Protein AF-A0A926A091-F1 (afdb_monomer)

Foldseek 3Di:
DDPQLVVQLPDDFPDDDDSVLSSVLSVQVVCVVVVHDDADEDPPVVSVVRCVVVVGHHDDD

Nearest PDB structures (fold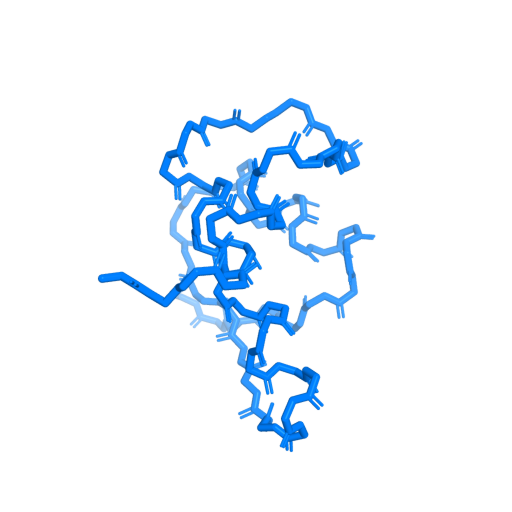seek):
  3ixq-assembly1_D  TM=6.462E-01  e=1.055E+00  Methanocaldococcus jannaschii
  3l7o-assembly1_B  TM=6.249E-01  e=2.415E+00  Streptococcus mutans UA159
  6wrq-assembly1_A-2  TM=3.207E-01  e=2.415E+00  Methanocaldococcus jannaschii DSM 2661

Structure (mmCIF, N/CA/C/O backbone):
data_AF-A0A926A091-F1
#
_entry.id   AF-A0A926A091-F1
#
loop_
_atom_site.group_PDB
_atom_site.id
_atom_site.type_symbol
_atom_site.label_atom_id
_atom_site.label_alt_id
_atom_site.label_comp_id
_atom_site.label_asym_id
_atom_site.label_entity_id
_atom_site.label_seq_id
_atom_site.pdbx_PDB_ins_code
_atom_site.Cartn_x
_atom_site.Cartn_y
_atom_site.Cartn_z
_atom_site.occupancy
_atom_site.B_iso_or_equiv
_atom_site.auth_seq_id
_atom_site.auth_comp_id
_atom_site.auth_asym_id
_atom_site.auth_atom_id
_atom_site.pdbx_PDB_model_num
ATOM 1 N N . MET A 1 1 ? 17.044 -1.254 6.877 1.00 60.62 1 MET A N 1
ATOM 2 C CA . MET A 1 1 ? 15.818 -1.732 6.196 1.00 60.62 1 MET A CA 1
ATOM 3 C C . MET A 1 1 ? 15.717 -3.238 6.372 1.00 60.62 1 MET A C 1
ATOM 5 O O . MET A 1 1 ? 16.753 -3.891 6.343 1.00 60.62 1 MET A O 1
ATOM 9 N N . ALA A 1 2 ? 14.517 -3.779 6.600 1.00 75.88 2 ALA A N 1
ATOM 10 C CA . ALA A 1 2 ? 14.318 -5.220 6.767 1.00 75.88 2 ALA A CA 1
ATOM 11 C C . ALA A 1 2 ? 14.399 -5.929 5.396 1.00 75.88 2 ALA A C 1
ATOM 13 O O . ALA A 1 2 ? 13.660 -5.531 4.492 1.00 75.88 2 ALA A O 1
ATOM 14 N N . PRO A 1 3 ? 15.244 -6.965 5.215 1.00 88.19 3 PRO A N 1
ATOM 15 C CA . PRO A 1 3 ? 15.380 -7.670 3.935 1.00 88.19 3 PRO A CA 1
ATOM 16 C C . PRO A 1 3 ? 14.059 -8.151 3.297 1.00 88.19 3 PRO A C 1
ATOM 18 O O . PRO A 1 3 ? 13.920 -7.989 2.085 1.00 88.19 3 PRO A O 1
ATOM 21 N N . PRO A 1 4 ? 13.056 -8.648 4.057 1.00 92.25 4 PRO A N 1
ATOM 22 C CA . PRO A 1 4 ? 11.782 -9.088 3.478 1.00 92.25 4 PRO A CA 1
ATOM 23 C C . PRO A 1 4 ? 10.986 -7.973 2.791 1.00 92.25 4 PRO A C 1
ATOM 25 O O . PRO A 1 4 ? 10.339 -8.216 1.779 1.00 92.25 4 PRO A O 1
ATOM 28 N N . VAL A 1 5 ? 11.059 -6.742 3.309 1.00 95.25 5 VAL A N 1
ATOM 29 C CA . VAL A 1 5 ? 10.364 -5.589 2.716 1.00 95.25 5 VAL A CA 1
ATOM 30 C C . VAL A 1 5 ? 10.969 -5.252 1.361 1.00 95.25 5 VAL A C 1
ATOM 32 O O . VAL A 1 5 ? 10.242 -5.037 0.397 1.00 95.25 5 VAL A O 1
ATOM 35 N N . LEU A 1 6 ? 12.303 -5.228 1.274 1.00 94.94 6 LEU A N 1
ATOM 36 C CA . LEU A 1 6 ? 12.977 -4.912 0.019 1.00 94.94 6 LEU A CA 1
ATOM 37 C C . LEU A 1 6 ? 12.740 -6.001 -1.028 1.00 94.94 6 LEU A C 1
ATOM 39 O O . LEU A 1 6 ? 12.481 -5.669 -2.177 1.00 94.94 6 LEU A O 1
ATOM 43 N N . ALA A 1 7 ? 12.778 -7.276 -0.626 1.00 95.50 7 ALA A N 1
ATOM 44 C CA . ALA A 1 7 ? 12.438 -8.383 -1.514 1.00 95.50 7 ALA A CA 1
ATOM 45 C C . ALA A 1 7 ? 11.020 -8.216 -2.080 1.00 95.50 7 ALA A C 1
ATOM 47 O O . ALA A 1 7 ? 10.847 -8.203 -3.294 1.00 95.50 7 ALA A O 1
ATOM 48 N N . ARG A 1 8 ? 10.031 -7.962 -1.213 1.00 96.06 8 ARG A N 1
ATOM 49 C CA . ARG A 1 8 ? 8.642 -7.763 -1.636 1.00 96.06 8 ARG A CA 1
ATOM 50 C C . ARG A 1 8 ? 8.450 -6.531 -2.525 1.00 96.06 8 ARG A C 1
ATOM 52 O O . ARG A 1 8 ? 7.615 -6.555 -3.423 1.00 96.06 8 ARG A O 1
ATOM 59 N N . ALA A 1 9 ? 9.206 -5.458 -2.307 1.00 97.06 9 ALA A N 1
ATOM 60 C CA . ALA A 1 9 ? 9.115 -4.241 -3.116 1.00 97.06 9 ALA A CA 1
ATOM 61 C C . ALA A 1 9 ? 9.595 -4.423 -4.568 1.00 97.06 9 ALA A C 1
ATOM 63 O O . ALA A 1 9 ? 9.300 -3.573 -5.407 1.00 97.06 9 ALA A O 1
ATOM 64 N N . LEU A 1 10 ? 10.333 -5.499 -4.863 1.00 95.56 10 LEU A N 1
ATOM 65 C CA . LEU A 1 10 ? 10.759 -5.851 -6.220 1.00 95.56 10 LEU A CA 1
ATOM 66 C C . LEU A 1 10 ? 9.707 -6.674 -6.977 1.00 95.56 10 LEU A C 1
ATOM 68 O O . LEU A 1 10 ? 9.781 -6.765 -8.203 1.00 95.56 10 LEU A O 1
ATOM 72 N N . ASP A 1 11 ? 8.735 -7.254 -6.270 1.00 95.81 11 ASP A N 1
ATOM 73 C CA . ASP A 1 11 ? 7.659 -8.021 -6.889 1.00 95.81 11 ASP A CA 1
ATOM 74 C C . ASP A 1 11 ? 6.624 -7.100 -7.563 1.00 95.81 11 ASP A C 1
ATOM 76 O O . ASP A 1 11 ? 6.431 -5.953 -7.142 1.00 95.81 11 ASP A O 1
ATOM 80 N N . PRO A 1 12 ? 5.900 -7.587 -8.589 1.00 96.25 12 PRO A N 1
ATOM 81 C CA . PRO A 1 12 ? 4.862 -6.808 -9.253 1.00 96.25 12 PRO A CA 1
ATOM 82 C C . PRO A 1 12 ? 3.761 -6.312 -8.304 1.00 96.25 12 PRO A C 1
ATOM 84 O O . PRO A 1 12 ? 3.312 -7.017 -7.398 1.00 96.25 12 PRO A O 1
ATOM 87 N N . PHE A 1 13 ? 3.269 -5.102 -8.573 1.00 97.56 13 PHE A N 1
ATOM 88 C CA . PHE A 1 13 ? 2.104 -4.513 -7.912 1.00 97.56 13 PHE A CA 1
ATOM 89 C C . PHE A 1 13 ? 0.891 -4.493 -8.859 1.00 97.56 13 PHE A C 1
ATOM 91 O O . PHE A 1 13 ? 1.071 -4.508 -10.079 1.00 97.56 13 PHE A O 1
ATOM 98 N N . PRO A 1 14 ? -0.350 -4.403 -8.336 1.00 97.31 14 PRO A N 1
ATOM 99 C CA . PRO A 1 14 ? -1.569 -4.338 -9.156 1.00 97.31 14 PRO A CA 1
ATOM 100 C C . PRO A 1 14 ? -1.642 -3.165 -10.151 1.00 97.31 14 PRO A C 1
ATOM 102 O O . PRO A 1 14 ? -2.501 -3.156 -11.033 1.00 97.31 14 PRO A O 1
ATOM 105 N N . ALA A 1 15 ? -0.789 -2.154 -9.987 1.00 96.31 15 ALA A N 1
ATOM 106 C CA . ALA A 1 15 ? -0.548 -1.088 -10.951 1.00 96.31 15 ALA A CA 1
ATOM 107 C C . ALA A 1 15 ? 0.905 -0.588 -10.809 1.00 96.31 15 ALA A C 1
ATOM 109 O O . ALA A 1 15 ? 1.532 -0.853 -9.779 1.00 96.31 15 ALA A O 1
ATOM 110 N N . PRO A 1 16 ? 1.453 0.140 -11.801 1.00 94.56 16 PRO A N 1
ATOM 111 C CA . PRO A 1 16 ? 2.770 0.755 -11.681 1.00 94.56 16 PRO A CA 1
ATOM 112 C C . PRO A 1 16 ? 2.835 1.712 -10.486 1.00 94.56 16 PRO A C 1
ATOM 114 O O . PRO A 1 16 ? 1.990 2.595 -10.344 1.00 94.56 16 PRO A O 1
ATOM 117 N N . VAL A 1 17 ? 3.864 1.554 -9.657 1.00 95.88 17 VAL A N 1
ATOM 118 C CA . VAL A 1 17 ? 4.107 2.368 -8.460 1.00 95.88 17 VAL A CA 1
ATOM 119 C C . VAL A 1 17 ? 5.500 2.983 -8.503 1.00 95.88 17 VAL A C 1
ATOM 121 O O . VAL A 1 17 ? 6.400 2.465 -9.166 1.00 95.88 17 VAL A O 1
ATOM 124 N N . ARG A 1 18 ? 5.699 4.101 -7.798 1.00 95.75 18 ARG A N 1
ATOM 125 C CA . ARG A 1 18 ? 7.038 4.681 -7.631 1.00 95.75 18 ARG A CA 1
ATOM 126 C C . ARG A 1 18 ? 7.821 3.869 -6.604 1.00 95.75 18 ARG A C 1
ATOM 128 O O . ARG A 1 18 ? 7.242 3.186 -5.765 1.00 95.75 18 ARG A O 1
ATOM 135 N N . THR A 1 19 ? 9.146 4.000 -6.614 1.00 95.12 19 THR A N 1
ATOM 136 C CA . THR A 1 19 ? 10.029 3.260 -5.697 1.00 95.12 19 THR A CA 1
ATOM 137 C C . THR A 1 19 ? 9.633 3.436 -4.231 1.00 95.12 19 THR A C 1
ATOM 139 O O . THR A 1 19 ? 9.600 2.467 -3.482 1.00 95.12 19 THR A O 1
ATOM 142 N N . LEU A 1 20 ? 9.296 4.660 -3.813 1.00 95.44 20 LEU A N 1
ATOM 143 C CA . LEU A 1 20 ? 8.910 4.925 -2.428 1.00 95.44 20 LEU A CA 1
ATOM 144 C C . LEU A 1 20 ? 7.549 4.304 -2.074 1.00 95.44 20 LEU A C 1
ATOM 146 O O . LEU A 1 20 ? 7.398 3.763 -0.981 1.00 95.44 20 LEU A O 1
ATOM 150 N N . ASP A 1 21 ? 6.585 4.330 -2.993 1.00 96.50 21 ASP A N 1
ATOM 151 C CA . ASP A 1 21 ? 5.275 3.695 -2.808 1.00 96.50 21 ASP A CA 1
ATOM 152 C C . ASP A 1 21 ? 5.444 2.180 -2.637 1.00 96.50 21 ASP A C 1
ATOM 154 O O . ASP A 1 21 ? 4.875 1.598 -1.717 1.00 96.50 21 ASP A O 1
ATOM 158 N N . ALA A 1 22 ? 6.297 1.555 -3.460 1.00 97.38 22 ALA A N 1
ATOM 159 C CA . ALA A 1 22 ? 6.613 0.130 -3.368 1.00 97.38 22 ALA A CA 1
ATOM 160 C C . ALA A 1 22 ? 7.163 -0.248 -1.984 1.00 97.38 22 ALA A C 1
ATOM 162 O O . ALA A 1 22 ? 6.723 -1.234 -1.395 1.00 97.38 22 ALA A O 1
ATOM 163 N N . ILE A 1 23 ? 8.075 0.560 -1.428 1.00 97.31 23 ILE A N 1
ATOM 164 C CA . ILE A 1 23 ? 8.631 0.333 -0.085 1.00 97.31 23 ILE A CA 1
ATOM 165 C C . ILE A 1 23 ? 7.556 0.456 0.998 1.00 97.31 23 ILE A C 1
ATOM 167 O O . ILE A 1 23 ? 7.512 -0.373 1.911 1.00 97.31 23 ILE A O 1
ATOM 171 N N . HIS A 1 24 ? 6.675 1.452 0.916 1.00 97.19 24 HIS A N 1
ATOM 172 C CA . HIS A 1 24 ? 5.608 1.612 1.903 1.00 97.19 24 HIS A CA 1
ATOM 173 C C . HIS A 1 24 ? 4.568 0.488 1.817 1.00 97.19 24 HIS A C 1
ATOM 175 O O . HIS A 1 24 ? 4.228 -0.099 2.842 1.00 97.19 24 HIS A O 1
ATOM 181 N N . LEU A 1 25 ? 4.106 0.138 0.614 1.00 97.62 25 LEU A N 1
ATOM 182 C CA . LEU A 1 25 ? 3.150 -0.952 0.403 1.00 97.62 25 LEU A CA 1
ATOM 183 C C . LEU A 1 25 ? 3.727 -2.296 0.874 1.00 97.62 25 LEU A C 1
ATOM 185 O O . LEU A 1 25 ? 3.061 -3.027 1.606 1.00 97.62 25 LEU A O 1
ATOM 189 N N . ALA A 1 26 ? 4.991 -2.584 0.545 1.00 97.75 26 ALA A N 1
ATOM 190 C CA . ALA A 1 26 ? 5.684 -3.783 1.013 1.00 97.75 26 ALA A CA 1
ATOM 191 C C . ALA A 1 26 ? 5.866 -3.803 2.542 1.00 97.75 26 ALA A C 1
ATOM 193 O O . ALA A 1 26 ? 5.781 -4.861 3.166 1.00 97.75 26 ALA A O 1
ATOM 194 N N . SER A 1 27 ? 6.083 -2.642 3.167 1.00 97.19 27 SER A N 1
ATOM 195 C CA . SER A 1 27 ? 6.175 -2.527 4.629 1.00 97.19 27 SER A CA 1
ATOM 196 C C . SER A 1 27 ? 4.838 -2.826 5.307 1.00 97.19 27 SER A C 1
ATOM 198 O O . SER A 1 27 ? 4.805 -3.559 6.295 1.00 97.19 27 SER A O 1
ATOM 200 N N . VAL A 1 28 ? 3.731 -2.307 4.765 1.00 97.25 28 VAL A N 1
ATOM 201 C CA . VAL A 1 28 ? 2.383 -2.614 5.265 1.00 97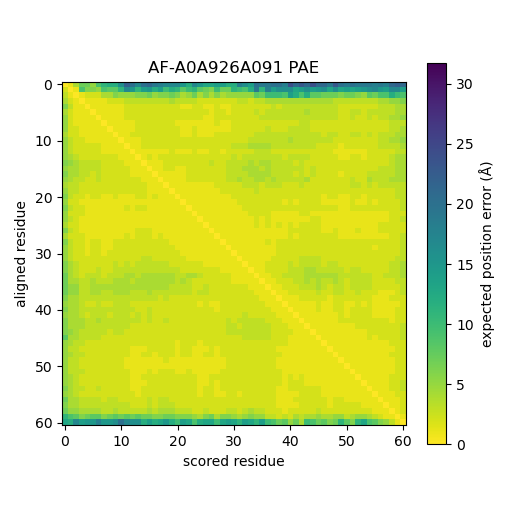.25 28 VAL A CA 1
ATOM 202 C C . VAL A 1 28 ? 2.091 -4.108 5.139 1.00 97.25 28 VAL A C 1
ATOM 204 O O . VAL A 1 28 ? 1.619 -4.729 6.089 1.00 97.25 28 VAL A O 1
ATOM 207 N N . GLU A 1 29 ? 2.426 -4.717 4.003 1.00 95.50 29 GLU A N 1
ATOM 208 C CA . GLU A 1 29 ? 2.248 -6.155 3.791 1.00 95.50 29 GLU A CA 1
ATOM 209 C C . GLU A 1 29 ? 3.084 -6.995 4.770 1.00 95.50 29 GLU A C 1
ATOM 211 O O . GLU A 1 29 ? 2.577 -7.949 5.359 1.00 95.50 29 GLU A O 1
ATOM 216 N N . PHE A 1 30 ? 4.329 -6.592 5.035 1.00 95.75 30 PHE A N 1
ATOM 217 C CA . PHE A 1 30 ? 5.186 -7.228 6.038 1.00 95.75 30 PHE A CA 1
ATOM 218 C C . PHE A 1 30 ? 4.617 -7.146 7.463 1.00 95.75 30 PHE A C 1
ATOM 220 O O . PHE A 1 30 ? 4.772 -8.080 8.247 1.00 95.75 30 PHE A O 1
ATOM 227 N N . LEU A 1 31 ? 3.938 -6.055 7.820 1.00 95.94 31 LEU A N 1
ATOM 228 C CA . LEU A 1 31 ? 3.258 -5.943 9.114 1.00 95.94 31 LEU A CA 1
ATOM 229 C C . LEU A 1 31 ? 1.993 -6.814 9.166 1.00 95.94 31 LEU A C 1
ATOM 231 O O . LEU A 1 31 ? 1.737 -7.475 10.176 1.00 95.94 31 LEU A O 1
ATOM 235 N N . ARG A 1 32 ? 1.245 -6.906 8.060 1.00 94.81 32 ARG A N 1
ATOM 236 C CA . ARG A 1 32 ? 0.076 -7.795 7.952 1.00 94.81 32 ARG A CA 1
ATOM 237 C C . ARG A 1 32 ? 0.454 -9.269 8.083 1.00 94.81 32 ARG A C 1
ATOM 239 O O . ARG A 1 32 ? -0.272 -10.015 8.739 1.00 9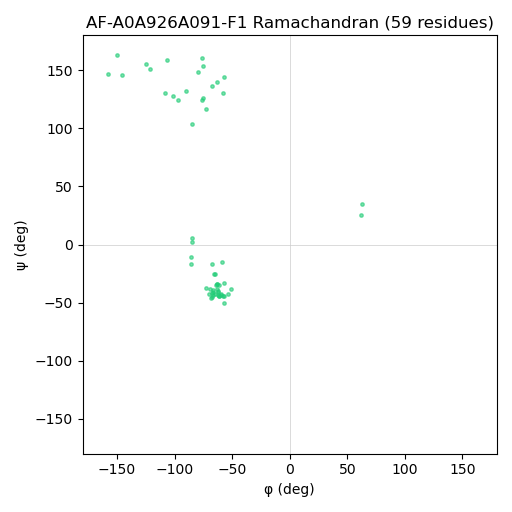4.81 32 ARG A O 1
ATOM 246 N N . THR A 1 33 ? 1.591 -9.702 7.531 1.00 93.31 33 THR A N 1
ATOM 247 C CA . THR A 1 33 ? 2.059 -11.098 7.677 1.00 93.31 33 THR A CA 1
ATOM 248 C C . THR A 1 33 ? 2.409 -11.439 9.130 1.00 93.31 33 THR A C 1
ATOM 250 O O . THR A 1 33 ? 2.272 -12.589 9.547 1.00 93.31 33 THR A O 1
ATOM 253 N N . GLN A 1 34 ? 2.757 -10.432 9.936 1.00 94.75 34 GLN A N 1
ATOM 254 C CA . GLN A 1 34 ? 2.942 -10.540 11.387 1.00 94.75 34 GLN A CA 1
ATOM 255 C C . GLN A 1 34 ? 1.640 -10.397 12.192 1.00 94.75 34 GLN A C 1
ATOM 257 O O . GLN A 1 34 ? 1.683 -10.399 13.420 1.00 94.75 34 GLN A O 1
ATOM 262 N N . ARG A 1 35 ? 0.480 -10.312 11.525 1.00 95.31 35 ARG A N 1
ATOM 263 C CA . ARG A 1 35 ? -0.848 -10.105 12.132 1.00 95.31 35 ARG A CA 1
ATOM 264 C C . ARG A 1 35 ? -0.995 -8.781 12.890 1.00 95.31 35 ARG A C 1
ATOM 266 O O . ARG A 1 35 ? -1.836 -8.674 13.778 1.00 95.31 35 ARG A O 1
ATOM 273 N N . VAL A 1 36 ? -0.207 -7.767 12.536 1.00 97.00 36 VAL A N 1
ATOM 274 C CA . VAL A 1 36 ? -0.404 -6.407 13.047 1.00 97.00 36 VAL A CA 1
ATOM 275 C C . VAL A 1 36 ? -1.586 -5.776 12.314 1.00 97.00 36 VAL A C 1
ATOM 277 O O . VAL A 1 36 ? -1.588 -5.696 11.085 1.00 97.00 36 VAL A O 1
ATOM 280 N N . THR A 1 37 ? -2.584 -5.308 13.065 1.00 95.06 37 THR A N 1
ATOM 281 C CA . THR A 1 37 ? -3.680 -4.502 12.514 1.00 95.06 37 THR A CA 1
ATOM 282 C C . THR A 1 37 ? -3.155 -3.109 12.187 1.00 95.06 37 THR A C 1
ATOM 284 O O . THR A 1 37 ? -2.716 -2.386 13.080 1.00 95.06 37 THR A O 1
ATOM 287 N N . ILE A 1 38 ? -3.180 -2.734 10.909 1.00 95.94 38 ILE A N 1
ATOM 288 C CA . ILE A 1 38 ? -2.664 -1.454 10.421 1.00 95.94 38 ILE A CA 1
ATOM 289 C C . ILE A 1 38 ? -3.513 -0.950 9.254 1.00 95.94 38 ILE A C 1
ATOM 291 O O . ILE A 1 38 ? -3.985 -1.742 8.440 1.00 95.94 38 ILE A O 1
ATOM 295 N N . SER A 1 39 ? -3.660 0.368 9.161 1.00 96.62 39 SER A N 1
ATOM 296 C CA . SER A 1 39 ? -4.269 1.069 8.033 1.00 96.62 39 SER A CA 1
ATOM 297 C C . SER A 1 39 ? -3.278 2.060 7.416 1.00 96.62 39 SER A C 1
ATOM 299 O O . SER A 1 39 ? -2.371 2.559 8.087 1.00 96.62 39 SER A O 1
ATOM 301 N N . LEU A 1 40 ? -3.424 2.322 6.118 1.00 96.88 40 LEU A N 1
ATOM 302 C CA . LEU A 1 40 ? -2.590 3.252 5.364 1.00 96.88 40 LEU A CA 1
ATOM 303 C C . LEU A 1 40 ? -3.277 4.620 5.264 1.00 96.88 40 LEU A C 1
ATOM 305 O O . LEU A 1 40 ? -4.385 4.718 4.746 1.00 96.88 40 LEU A O 1
ATOM 309 N N . ALA A 1 41 ? -2.589 5.676 5.696 1.00 97.19 41 ALA A N 1
ATOM 310 C CA . ALA A 1 41 ? -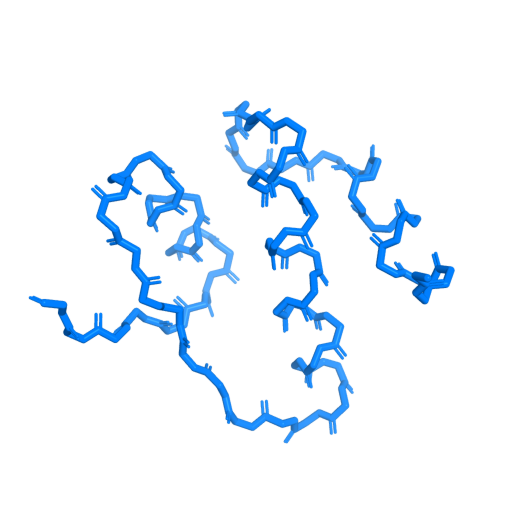2.974 7.066 5.456 1.00 97.19 41 ALA A CA 1
ATOM 311 C C . ALA A 1 41 ? -2.014 7.684 4.431 1.00 97.19 41 ALA A C 1
ATOM 313 O O . ALA A 1 41 ? -0.796 7.566 4.581 1.00 97.19 41 ALA A O 1
ATOM 314 N N . SER A 1 42 ? -2.532 8.336 3.391 1.00 95.50 42 SER A N 1
ATOM 315 C CA 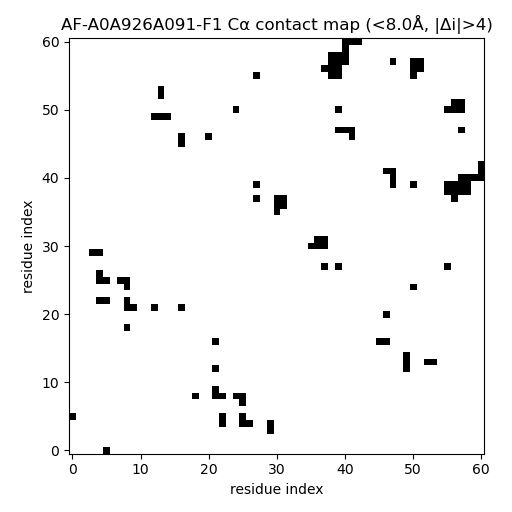. SER A 1 42 ? -1.708 9.028 2.394 1.00 95.50 42 SER A CA 1
ATOM 316 C C . SER A 1 42 ? -2.516 10.095 1.667 1.00 95.50 42 SER A C 1
ATOM 318 O O . SER A 1 42 ? -3.697 9.903 1.409 1.00 95.50 42 SER A O 1
ATOM 320 N N . TYR A 1 43 ? -1.867 11.192 1.278 1.00 96.19 43 TYR A N 1
ATOM 321 C CA . TYR A 1 43 ? -2.451 12.175 0.362 1.00 96.19 43 TYR A CA 1
ATOM 322 C C . TYR A 1 43 ? -2.235 11.809 -1.119 1.00 96.19 43 TYR A C 1
ATOM 324 O O . TYR A 1 43 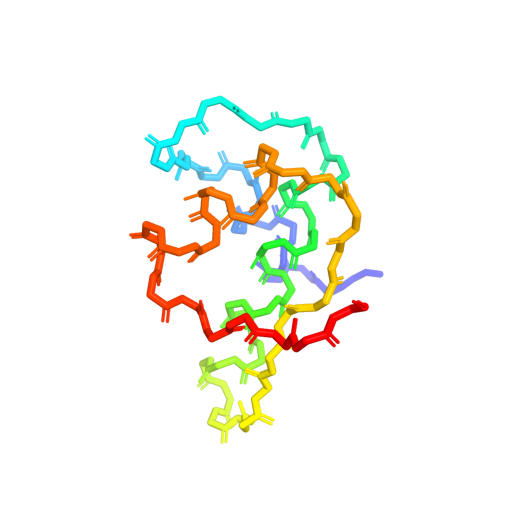? -2.813 12.449 -1.996 1.00 96.19 43 TYR A O 1
ATOM 332 N N . ASP A 1 44 ? -1.396 10.810 -1.434 1.00 95.62 44 ASP A N 1
ATOM 333 C CA . ASP A 1 44 ? -1.216 10.353 -2.818 1.00 95.62 44 ASP A CA 1
ATOM 334 C C . ASP A 1 44 ? -2.301 9.334 -3.182 1.00 95.62 44 ASP A C 1
ATOM 336 O O . ASP A 1 44 ? -2.229 8.155 -2.821 1.00 95.62 44 ASP A O 1
ATOM 340 N N . GLN A 1 45 ? -3.290 9.795 -3.949 1.00 95.06 45 GLN A N 1
ATOM 341 C CA . GLN A 1 45 ? -4.408 8.970 -4.401 1.00 95.06 45 GLN A CA 1
ATOM 342 C C . GLN A 1 45 ? -3.957 7.730 -5.184 1.00 95.06 45 GLN A C 1
ATOM 344 O O . GLN A 1 45 ? -4.568 6.675 -5.058 1.00 95.06 45 GLN A O 1
ATOM 349 N N . ARG A 1 46 ? -2.858 7.803 -5.945 1.00 94.56 46 ARG A N 1
ATOM 350 C CA . ARG A 1 46 ? -2.377 6.646 -6.719 1.00 94.56 46 ARG A CA 1
ATOM 351 C C . ARG A 1 46 ? -1.894 5.536 -5.799 1.00 94.56 46 ARG A C 1
ATOM 353 O O . ARG A 1 46 ? -2.130 4.364 -6.075 1.00 94.56 46 ARG A O 1
ATOM 360 N N . MET A 1 47 ? -1.229 5.900 -4.704 1.00 96.31 47 MET A N 1
ATOM 361 C CA . MET A 1 47 ? -0.789 4.933 -3.706 1.00 96.31 47 MET A CA 1
ATOM 362 C C . MET A 1 47 ? -1.990 4.315 -2.982 1.00 96.31 47 MET A C 1
ATOM 364 O O . MET A 1 47 ? -2.016 3.098 -2.789 1.00 96.31 47 MET A O 1
ATOM 368 N N . LEU A 1 48 ? -2.992 5.131 -2.633 1.00 97.06 48 LEU A N 1
ATOM 369 C CA . LEU A 1 48 ? -4.240 4.655 -2.032 1.00 97.06 48 LEU A CA 1
ATOM 370 C C . LEU A 1 48 ? -4.980 3.675 -2.951 1.00 97.06 48 LEU A C 1
ATOM 372 O O . LEU A 1 48 ? -5.418 2.622 -2.493 1.00 97.06 48 LEU A O 1
ATOM 376 N N . ASP A 1 49 ? -5.054 3.962 -4.251 1.00 97.00 49 ASP A N 1
ATOM 377 C CA . ASP A 1 49 ? -5.714 3.090 -5.226 1.00 97.00 49 ASP A CA 1
ATOM 378 C C . ASP A 1 49 ? -5.032 1.715 -5.317 1.00 97.00 49 ASP A C 1
ATOM 380 O O . ASP A 1 49 ? -5.702 0.682 -5.412 1.00 97.00 49 ASP A O 1
ATOM 384 N N . VAL A 1 50 ? -3.696 1.670 -5.267 1.00 97.88 50 VAL A N 1
ATOM 385 C CA . VAL A 1 50 ? -2.952 0.401 -5.247 1.00 97.88 50 VAL A CA 1
ATOM 386 C C . VAL A 1 50 ? -3.136 -0.325 -3.919 1.00 97.88 50 VAL A C 1
ATOM 388 O O . VAL A 1 50 ? -3.382 -1.531 -3.924 1.00 97.88 50 VAL A O 1
ATOM 391 N N . ALA A 1 51 ? -3.085 0.390 -2.794 1.00 97.69 51 ALA A N 1
ATOM 392 C CA . ALA A 1 51 ? -3.321 -0.185 -1.474 1.00 97.69 51 ALA A CA 1
ATOM 393 C C . ALA A 1 51 ? -4.710 -0.837 -1.375 1.00 97.69 51 ALA A C 1
ATOM 395 O O . ALA A 1 51 ? -4.821 -1.985 -0.940 1.00 97.69 51 ALA A O 1
ATOM 396 N N . ALA A 1 52 ? -5.750 -0.166 -1.878 1.00 97.12 52 ALA A N 1
ATOM 397 C CA . ALA A 1 52 ? -7.106 -0.706 -1.934 1.00 97.12 52 ALA A CA 1
ATOM 398 C C . ALA A 1 52 ? -7.175 -2.002 -2.759 1.00 97.12 52 ALA A C 1
ATOM 400 O O . ALA A 1 52 ? -7.769 -2.987 -2.324 1.00 97.12 52 ALA A O 1
ATOM 401 N N . ARG A 1 53 ? -6.507 -2.052 -3.922 1.00 97.94 53 ARG A N 1
ATOM 402 C CA . ARG A 1 53 ? -6.42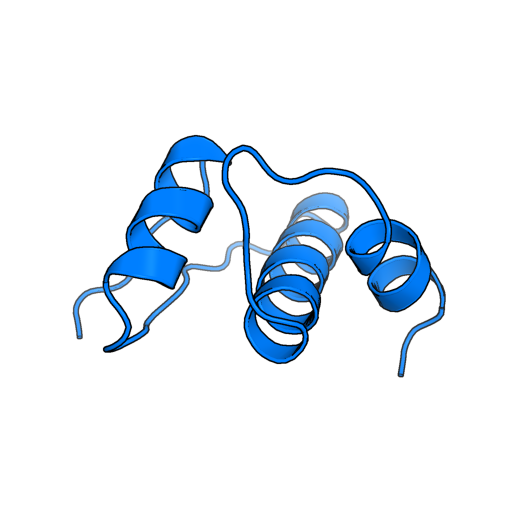8 -3.269 -4.758 1.00 97.94 53 ARG A CA 1
ATOM 403 C C . ARG A 1 53 ? -5.668 -4.414 -4.088 1.00 97.94 53 ARG A C 1
ATOM 405 O O . ARG A 1 53 ? -5.914 -5.572 -4.408 1.00 97.94 53 ARG A O 1
ATOM 412 N N . MET A 1 54 ? -4.763 -4.103 -3.163 1.00 96.94 54 MET A N 1
ATOM 413 C CA . MET A 1 54 ? -4.061 -5.077 -2.318 1.00 96.94 54 MET A CA 1
ATOM 414 C C . MET A 1 54 ? -4.866 -5.471 -1.062 1.00 96.94 54 MET A C 1
ATOM 416 O O . MET A 1 54 ? -4.374 -6.224 -0.215 1.00 96.94 54 MET A O 1
ATOM 420 N N . GLY A 1 55 ? -6.088 -4.950 -0.902 1.00 96.75 55 GLY A N 1
ATOM 421 C CA . GLY A 1 55 ? -6.932 -5.186 0.269 1.00 96.75 55 GLY A CA 1
ATOM 422 C C . GLY A 1 55 ? -6.314 -4.652 1.562 1.00 96.75 55 GLY A C 1
ATOM 423 O O . GLY A 1 55 ? -6.396 -5.323 2.590 1.00 96.75 55 GLY A O 1
ATOM 424 N N . ILE A 1 56 ? -5.602 -3.525 1.485 1.00 97.06 56 ILE A N 1
ATOM 425 C CA . ILE A 1 56 ? -5.082 -2.781 2.636 1.00 97.06 56 ILE A CA 1
ATOM 426 C C . ILE A 1 56 ? -6.138 -1.754 3.055 1.00 97.06 56 ILE A C 1
ATOM 428 O O . ILE A 1 56 ? -6.638 -1.010 2.211 1.00 97.06 56 ILE A O 1
ATOM 432 N N . ASP A 1 57 ? -6.439 -1.690 4.351 1.00 97.19 57 ASP A N 1
ATOM 433 C CA . ASP A 1 57 ? -7.383 -0.715 4.899 1.00 97.19 57 ASP A CA 1
ATOM 434 C C . ASP A 1 57 ? -6.830 0.711 4.786 1.00 97.19 57 ASP A C 1
ATOM 436 O O . ASP A 1 57 ? -5.661 0.961 5.091 1.00 97.19 57 ASP A O 1
ATOM 440 N N . ILE A 1 58 ? -7.676 1.659 4.379 1.00 97.25 58 ILE A N 1
ATOM 441 C CA . ILE A 1 58 ? -7.310 3.072 4.235 1.00 97.25 58 ILE A CA 1
ATOM 442 C C . ILE A 1 58 ? -7.829 3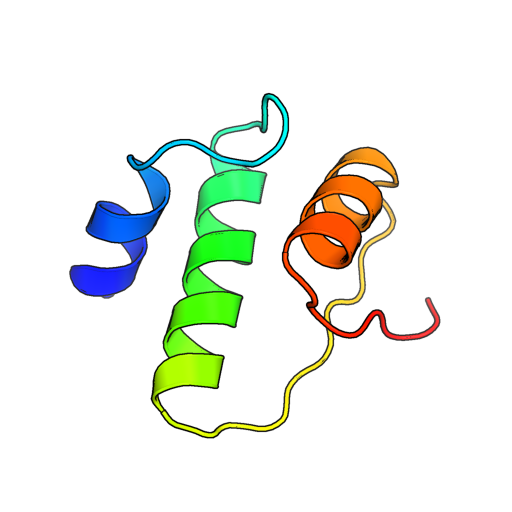.851 5.442 1.00 97.25 58 ILE A C 1
ATOM 444 O O . ILE A 1 58 ? -9.009 3.781 5.784 1.00 97.25 58 ILE A O 1
ATOM 448 N N . ALA A 1 59 ? -6.939 4.597 6.089 1.00 96.19 59 ALA A N 1
ATOM 449 C CA . ALA A 1 59 ? -7.301 5.506 7.165 1.00 96.19 59 ALA A CA 1
ATOM 450 C C . ALA A 1 59 ? -7.868 6.822 6.598 1.00 96.19 59 ALA A C 1
ATOM 452 O O . ALA A 1 59 ? -7.418 7.265 5.538 1.00 96.19 59 ALA A O 1
ATOM 453 N N . PRO A 1 60 ? -8.807 7.481 7.299 1.00 90.88 60 PRO A N 1
ATOM 454 C CA . PRO A 1 60 ? -9.201 8.844 6.960 1.00 90.88 60 PRO A CA 1
ATOM 455 C C . PRO A 1 60 ? -8.002 9.789 7.132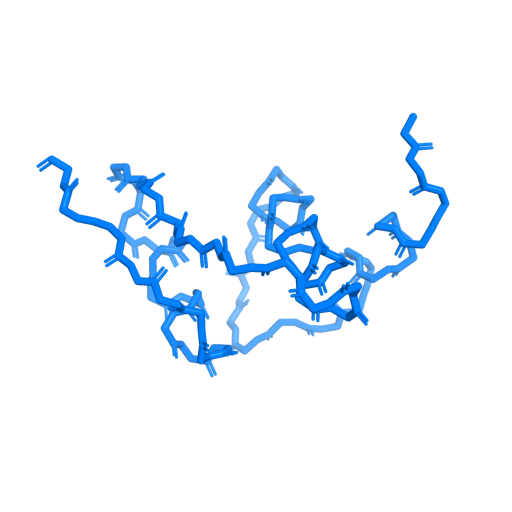 1.00 90.88 60 PRO A C 1
ATOM 457 O O . PRO A 1 60 ? -7.231 9.640 8.084 1.00 90.88 60 PRO A O 1
ATOM 460 N N . VAL A 1 61 ? -7.853 10.738 6.205 1.00 76.94 61 VAL A N 1
ATOM 461 C CA . VAL A 1 61 ? -6.743 11.707 6.144 1.00 76.94 61 VAL A CA 1
ATOM 462 C C . VAL A 1 61 ? -7.274 13.126 6.225 1.00 76.94 61 VAL A C 1
ATOM 464 O O . VAL A 1 61 ? -8.320 13.384 5.587 1.00 76.94 61 VAL A O 1
#

Secondary structure (DSSP, 8-state):
--HHHHHHHTS--SS---HHHHHHHHHHHHHHHTT----B--S-HHHHHHHHHTTPPBPP-

Radius of gyration: 10.79 Å; Cα contacts (8 Å, |Δi|>4): 60; chains: 1; bounding box: 25×23×25 Å

Sequence (61 aa):
MAPPVLARALDPFPAPVRTLDAIHLASVEFLRTQRVTISLASYDQRMLDVAARMGIDIAPV

pLDDT: mean 94.77, std 5.85, range [60.62, 97.94]

Solvent-accessible surface area (backbone atoms only — not comparable to full-atom values): 3783 Å² total; per-residue (Å²): 132,63,70,69,30,60,56,50,37,72,50,91,62,100,51,96,70,53,75,68,51,29,46,52,54,22,43,52,51,55,38,46,78,71,69,49,89,73,62,53,66,71,91,52,63,70,56,51,55,44,37,50,76,69,72,45,51,72,45,91,121

Mean predicted aligned error: 2.67 Å